Protein AF-A0A847HLB1-F1 (afdb_monomer_lite)

Structure (mmCIF, N/CA/C/O backbone):
data_AF-A0A847HLB1-F1
#
_entry.id   AF-A0A847HLB1-F1
#
loop_
_atom_site.group_PDB
_atom_site.id
_atom_site.type_symbol
_atom_site.label_atom_id
_atom_site.label_alt_id
_atom_site.label_comp_id
_atom_site.label_asym_id
_atom_site.label_entity_id
_atom_site.label_seq_id
_atom_site.pdbx_PDB_ins_code
_atom_site.Cartn_x
_atom_site.Cartn_y
_atom_site.Cartn_z
_atom_site.occupancy
_atom_site.B_iso_or_equiv
_atom_site.auth_seq_id
_atom_site.auth_comp_id
_atom_site.auth_asym_id
_atom_site.auth_atom_id
_atom_site.pdbx_PDB_model_num
ATOM 1 N N . MET A 1 1 ? 2.693 -19.051 -3.901 1.00 43.78 1 MET A N 1
ATOM 2 C CA . MET A 1 1 ? 3.735 -18.018 -3.710 1.00 43.78 1 MET A CA 1
ATOM 3 C C . MET A 1 1 ? 4.353 -18.250 -2.338 1.00 43.78 1 MET A C 1
ATOM 5 O O . MET A 1 1 ? 3.621 -18.188 -1.362 1.00 43.78 1 MET A O 1
ATOM 9 N N . TRP A 1 2 ? 5.635 -18.616 -2.250 1.00 46.72 2 TRP A N 1
ATOM 10 C CA . TRP A 1 2 ? 6.295 -18.861 -0.961 1.00 46.72 2 TRP A CA 1
ATOM 11 C C . TRP A 1 2 ? 6.889 -17.547 -0.452 1.00 46.72 2 TRP A C 1
ATOM 13 O O . TRP A 1 2 ? 7.833 -17.021 -1.038 1.00 46.72 2 TRP A O 1
ATOM 23 N N . PHE A 1 3 ? 6.303 -16.979 0.599 1.0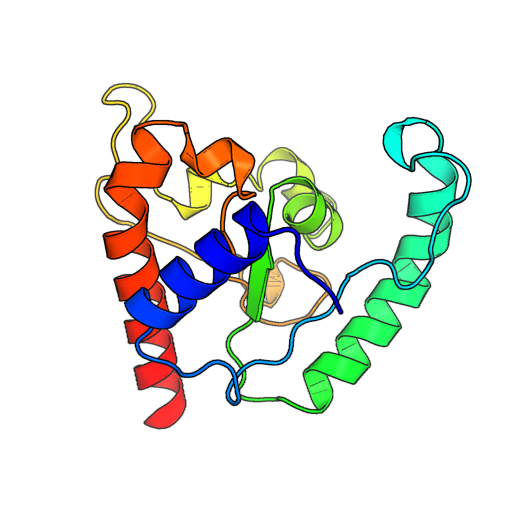0 59.47 3 PHE A N 1
ATOM 24 C CA . PHE A 1 3 ? 6.914 -15.861 1.312 1.00 59.47 3 PHE A CA 1
ATOM 25 C C . PHE A 1 3 ? 8.133 -16.362 2.095 1.00 59.47 3 PHE A C 1
ATOM 27 O O . PHE A 1 3 ? 8.125 -17.481 2.603 1.00 59.47 3 PHE A O 1
ATOM 34 N N . THR A 1 4 ? 9.172 -15.536 2.238 1.00 76.50 4 THR A N 1
ATOM 35 C CA . THR A 1 4 ? 10.204 -15.802 3.252 1.00 76.50 4 THR A CA 1
ATOM 36 C C . THR A 1 4 ? 9.551 -15.804 4.639 1.00 76.50 4 THR A C 1
ATOM 38 O O . THR A 1 4 ? 8.572 -15.085 4.849 1.00 76.50 4 THR A O 1
ATOM 41 N N . GLU A 1 5 ? 10.088 -16.552 5.609 1.00 78.31 5 GLU A N 1
ATOM 42 C CA . GLU A 1 5 ? 9.510 -16.637 6.967 1.00 78.31 5 GLU A CA 1
ATOM 43 C C . GLU A 1 5 ? 9.253 -15.252 7.591 1.00 78.31 5 GLU A C 1
ATOM 45 O O . GLU A 1 5 ? 8.236 -15.010 8.244 1.00 78.31 5 GLU A O 1
ATOM 50 N N . ARG A 1 6 ? 10.151 -14.292 7.323 1.00 83.56 6 ARG A N 1
ATOM 51 C CA . ARG A 1 6 ? 10.024 -12.902 7.785 1.00 83.56 6 ARG A CA 1
ATOM 52 C C . ARG A 1 6 ? 8.853 -12.169 7.136 1.00 83.56 6 ARG A C 1
ATOM 54 O O . ARG A 1 6 ? 8.130 -11.452 7.827 1.00 83.56 6 ARG A O 1
ATOM 61 N N . LEU A 1 7 ? 8.658 -12.334 5.828 1.00 86.62 7 LEU A N 1
ATOM 62 C CA . LEU A 1 7 ? 7.541 -11.718 5.115 1.00 86.62 7 LEU A CA 1
ATOM 63 C C . LEU A 1 7 ? 6.213 -12.372 5.509 1.00 86.62 7 LEU A C 1
ATOM 65 O O . LEU A 1 7 ? 5.242 -11.660 5.745 1.00 86.62 7 LEU A O 1
ATOM 69 N N . GLN A 1 8 ? 6.188 -13.693 5.689 1.00 88.81 8 GLN A N 1
ATOM 70 C CA . GLN A 1 8 ? 5.010 -14.402 6.183 1.00 88.81 8 GLN A CA 1
ATOM 71 C C . GLN A 1 8 ? 4.604 -13.918 7.581 1.00 88.81 8 GLN A C 1
ATOM 73 O O . GLN A 1 8 ? 3.437 -13.617 7.815 1.00 88.81 8 GLN A O 1
ATOM 78 N N . SER A 1 9 ? 5.564 -13.777 8.499 1.00 90.94 9 SER A N 1
ATOM 79 C CA . SER A 1 9 ? 5.317 -13.223 9.837 1.00 90.94 9 SER A CA 1
ATOM 80 C C . SER A 1 9 ? 4.758 -11.797 9.773 1.00 90.94 9 SER A C 1
ATOM 82 O O . SER A 1 9 ? 3.797 -11.465 10.470 1.00 90.94 9 SER A O 1
ATOM 84 N N . TYR A 1 10 ? 5.303 -10.965 8.881 1.00 93.62 10 TYR A N 1
ATOM 85 C CA . TYR A 1 10 ? 4.819 -9.603 8.681 1.00 93.62 10 TYR A CA 1
ATOM 86 C C . TYR A 1 10 ? 3.386 -9.555 8.139 1.00 93.62 10 TYR A C 1
ATOM 88 O O . TYR A 1 10 ? 2.548 -8.855 8.708 1.00 93.62 10 TYR A O 1
ATOM 96 N N . VAL A 1 11 ? 3.083 -10.342 7.104 1.00 93.00 11 VAL A N 1
ATOM 97 C CA . VAL A 1 11 ? 1.724 -10.467 6.561 1.00 93.00 11 VAL A CA 1
ATOM 98 C C . VAL A 1 11 ? 0.774 -10.962 7.648 1.00 93.00 11 VAL A C 1
ATOM 100 O O . VAL A 1 11 ? -0.240 -10.323 7.896 1.00 93.00 11 VAL A O 1
ATOM 103 N N . ASN A 1 12 ? 1.135 -12.004 8.400 1.00 93.19 12 ASN A N 1
ATOM 104 C CA . ASN A 1 12 ? 0.312 -12.508 9.501 1.00 93.19 12 ASN A CA 1
ATOM 105 C C . ASN A 1 12 ? 0.035 -11.445 10.576 1.00 93.19 12 ASN A C 1
ATOM 107 O O . ASN A 1 12 ? -1.066 -11.407 11.124 1.00 93.19 12 ASN A O 1
ATOM 111 N N . LYS A 1 13 ? 0.999 -10.562 10.873 1.00 94.56 13 LYS A N 1
ATOM 112 C CA . LYS A 1 13 ? 0.790 -9.429 11.789 1.00 94.56 13 LYS A CA 1
ATOM 113 C C . LYS A 1 13 ? -0.265 -8.460 11.243 1.00 94.56 13 LYS A C 1
ATOM 115 O O . LYS A 1 13 ? -1.135 -8.039 12.002 1.00 94.56 13 LYS A O 1
ATOM 120 N N . ILE A 1 14 ? -0.217 -8.154 9.945 1.00 96.12 14 ILE A N 1
ATOM 121 C CA . ILE A 1 14 ? -1.221 -7.320 9.263 1.00 96.12 14 ILE A CA 1
ATOM 122 C C . ILE A 1 14 ? -2.600 -7.984 9.332 1.00 96.12 14 ILE A C 1
ATOM 124 O O . ILE A 1 14 ? -3.544 -7.364 9.814 1.00 96.12 14 ILE A O 1
ATOM 128 N N . LEU A 1 15 ? -2.707 -9.257 8.931 1.00 95.44 15 LEU A N 1
ATOM 129 C CA . LEU A 1 15 ? -3.974 -9.998 8.923 1.00 95.44 15 LEU A CA 1
ATOM 130 C C . LEU A 1 15 ? -4.615 -10.047 10.314 1.00 95.44 15 LEU A C 1
ATOM 132 O O . LEU A 1 15 ? -5.799 -9.747 10.463 1.00 95.44 15 LEU A O 1
ATOM 136 N N . ARG A 1 16 ? -3.818 -10.327 11.355 1.00 95.56 16 ARG A N 1
ATOM 137 C CA . ARG A 1 16 ? -4.285 -10.309 12.750 1.00 95.56 16 ARG A CA 1
ATOM 138 C C . ARG A 1 16 ? -4.788 -8.932 13.178 1.00 95.56 16 ARG A C 1
ATOM 140 O O . ARG A 1 16 ? -5.824 -8.857 13.830 1.00 95.56 16 ARG A O 1
ATOM 147 N N . GLY A 1 17 ? -4.086 -7.856 12.817 1.00 95.44 17 GLY A N 1
ATOM 148 C CA . GLY A 1 17 ? -4.512 -6.493 13.150 1.00 95.44 17 GLY A CA 1
ATOM 149 C C . GLY A 1 17 ? -5.804 -6.077 12.439 1.00 95.44 17 GLY A C 1
ATOM 150 O O . GLY A 1 17 ? -6.657 -5.421 13.036 1.00 95.44 17 GLY A O 1
ATOM 151 N N . LEU A 1 18 ? -6.001 -6.527 11.198 1.00 95.75 18 LEU A N 1
ATOM 152 C CA . LEU A 1 18 ? -7.252 -6.327 10.461 1.00 95.75 18 LEU A CA 1
ATOM 153 C C . LEU A 1 18 ? -8.376 -7.248 10.974 1.00 95.75 18 LEU A C 1
ATOM 155 O O . LEU A 1 18 ? -9.550 -6.881 10.939 1.00 95.75 18 LEU A O 1
ATOM 159 N N . GLY A 1 19 ? -8.029 -8.391 11.569 1.00 94.94 19 GLY A N 1
ATOM 160 C CA . GLY A 1 19 ? -8.980 -9.401 12.034 1.00 94.94 19 GLY A CA 1
ATOM 161 C C . GLY A 1 19 ? -9.547 -10.241 10.892 1.00 94.94 19 GLY A C 1
ATOM 162 O O . GLY A 1 19 ? -10.724 -10.578 10.932 1.00 94.94 19 GLY A O 1
ATOM 163 N N . ILE A 1 20 ? -8.720 -10.529 9.885 1.00 92.88 20 ILE A N 1
ATOM 164 C CA . ILE A 1 20 ? -9.061 -11.355 8.721 1.00 92.88 20 ILE A CA 1
ATOM 165 C C . ILE A 1 20 ? -8.196 -12.615 8.687 1.00 92.88 20 ILE A C 1
ATOM 167 O O . ILE A 1 20 ? -7.071 -12.625 9.200 1.00 92.88 20 ILE A O 1
ATOM 171 N N . SER A 1 21 ? -8.711 -13.676 8.077 1.00 91.56 21 SER A N 1
ATOM 172 C CA . SER A 1 21 ? -7.982 -14.922 7.849 1.00 91.56 21 SER A CA 1
ATOM 173 C C . SER A 1 21 ? -7.264 -14.927 6.494 1.00 91.56 21 SER A C 1
ATOM 175 O O . SER A 1 21 ? -7.538 -14.126 5.601 1.00 91.56 21 SER A O 1
ATOM 177 N N . GLY A 1 22 ? -6.269 -15.810 6.353 1.00 86.44 22 GLY A N 1
ATOM 178 C CA . GLY A 1 22 ? -5.411 -15.870 5.161 1.00 86.44 22 GLY A CA 1
ATOM 179 C C . GLY A 1 22 ? -6.110 -16.348 3.882 1.00 86.44 22 GLY A C 1
ATOM 180 O O . GLY A 1 22 ? -5.580 -16.155 2.797 1.00 86.44 22 GLY A O 1
ATOM 181 N N . ASP A 1 23 ? -7.285 -16.956 3.990 1.00 89.50 23 ASP A N 1
ATOM 182 C CA . ASP A 1 23 ? -8.158 -17.336 2.873 1.00 89.50 23 ASP A CA 1
ATOM 183 C C . ASP A 1 23 ? -9.027 -16.171 2.365 1.00 89.50 23 ASP A C 1
ATOM 185 O O . ASP A 1 23 ? -9.596 -16.259 1.282 1.00 89.50 23 ASP A O 1
ATOM 189 N N . GLN A 1 24 ? -9.086 -15.057 3.102 1.00 90.19 24 GLN A N 1
ATOM 190 C CA . GLN A 1 24 ? -9.805 -13.838 2.714 1.00 90.19 24 GLN A CA 1
ATOM 191 C C . GLN A 1 24 ? -8.919 -12.837 1.958 1.00 90.19 24 GLN A C 1
ATOM 193 O O . GLN A 1 24 ? -9.319 -11.691 1.753 1.00 90.19 24 GLN A O 1
ATOM 198 N N . ILE A 1 25 ? -7.700 -13.234 1.576 1.00 93.69 25 ILE A N 1
ATOM 199 C CA . ILE A 1 25 ? -6.752 -12.356 0.889 1.00 93.69 25 ILE A CA 1
ATOM 200 C C . ILE A 1 25 ? -6.375 -12.868 -0.494 1.00 93.69 25 ILE A C 1
ATOM 202 O O . ILE A 1 25 ? -6.137 -14.053 -0.714 1.00 93.69 25 ILE A O 1
ATOM 206 N N . TYR A 1 26 ? -6.224 -11.922 -1.414 1.00 94.50 26 TYR A N 1
ATOM 207 C CA . TYR A 1 26 ? -5.592 -12.136 -2.705 1.00 94.50 26 TYR A CA 1
ATOM 208 C C . TYR A 1 26 ? -4.265 -11.374 -2.729 1.00 94.50 26 TYR A C 1
ATOM 210 O O . TYR A 1 26 ? -4.240 -10.144 -2.688 1.00 94.50 26 TYR A O 1
ATOM 218 N N . ALA A 1 27 ? -3.149 -12.105 -2.746 1.00 93.38 27 ALA A N 1
ATOM 219 C CA . ALA A 1 27 ? -1.811 -11.525 -2.809 1.00 93.38 27 ALA A CA 1
ATOM 220 C C . ALA A 1 27 ? -1.264 -11.610 -4.235 1.00 93.38 27 ALA A C 1
ATOM 222 O O . ALA A 1 27 ? -1.231 -12.683 -4.837 1.00 93.38 27 ALA A O 1
ATOM 223 N N . THR A 1 28 ? -0.794 -10.481 -4.755 1.00 94.44 28 THR A N 1
ATOM 224 C CA . THR A 1 28 ? -0.292 -10.368 -6.123 1.00 94.44 28 THR A CA 1
ATOM 225 C C . THR A 1 28 ? 0.881 -9.391 -6.188 1.00 94.44 28 THR A C 1
ATOM 227 O O . THR A 1 28 ? 1.097 -8.602 -5.268 1.00 94.44 28 THR A O 1
ATOM 230 N N . ASN A 1 29 ? 1.655 -9.445 -7.271 1.00 92.50 29 ASN A N 1
ATOM 231 C CA . ASN A 1 29 ? 2.758 -8.516 -7.526 1.00 92.50 29 ASN A CA 1
ATOM 232 C C . ASN A 1 29 ? 2.389 -7.540 -8.640 1.00 92.50 29 ASN A C 1
ATOM 234 O O . ASN A 1 29 ? 1.666 -7.915 -9.562 1.00 92.50 29 ASN A O 1
ATOM 238 N N . LEU A 1 30 ? 2.953 -6.328 -8.604 1.00 92.94 30 LEU A N 1
ATOM 239 C CA . LEU A 1 30 ? 2.866 -5.405 -9.735 1.00 92.94 30 LEU A CA 1
ATOM 240 C C . LEU A 1 30 ? 3.538 -6.024 -10.965 1.00 92.94 30 LEU A C 1
ATOM 242 O O . LEU A 1 30 ? 2.878 -6.222 -11.970 1.00 92.94 30 LEU A O 1
ATOM 246 N N . PHE A 1 31 ? 4.807 -6.421 -10.863 1.00 91.50 31 PHE A N 1
ATOM 247 C CA . PHE A 1 31 ? 5.509 -7.111 -11.946 1.00 91.50 31 PHE A CA 1
ATOM 248 C C . PHE A 1 31 ? 5.319 -8.629 -11.851 1.00 91.50 31 PHE A C 1
ATOM 250 O O . PHE A 1 31 ? 5.591 -9.225 -10.807 1.00 91.50 31 PHE A O 1
ATOM 257 N N . LYS A 1 32 ? 4.873 -9.266 -12.941 1.00 90.12 32 LYS A N 1
ATOM 258 C CA . LYS A 1 32 ? 4.630 -10.722 -13.001 1.00 90.12 32 LYS A CA 1
ATOM 259 C C . LYS A 1 32 ? 5.836 -11.556 -13.438 1.00 90.12 32 LYS A C 1
ATOM 261 O O . LYS A 1 32 ? 5.754 -12.781 -13.460 1.00 90.12 32 LYS A O 1
ATOM 266 N N . TYR A 1 33 ? 6.938 -10.909 -13.798 1.00 86.81 33 TYR A N 1
ATOM 267 C CA . TYR A 1 33 ? 8.126 -11.570 -14.325 1.00 86.81 33 TYR A CA 1
ATOM 268 C C . TYR A 1 33 ? 9.151 -11.850 -13.228 1.00 86.81 33 TYR A C 1
ATOM 270 O O . TYR A 1 33 ? 9.335 -11.051 -12.308 1.00 86.81 33 TYR A O 1
ATOM 278 N N . PHE A 1 34 ? 9.869 -12.962 -13.372 1.00 83.62 34 PHE A N 1
ATOM 279 C CA . PHE A 1 34 ? 11.130 -13.175 -12.675 1.00 83.62 34 PHE A CA 1
ATOM 280 C C . PHE A 1 34 ? 12.251 -12.621 -13.548 1.00 83.62 34 PHE A C 1
ATOM 282 O O . PHE A 1 34 ? 12.434 -13.062 -14.680 1.00 83.62 34 PHE A O 1
ATOM 289 N N . TYR A 1 35 ? 12.981 -11.642 -13.027 1.00 82.81 35 TYR A N 1
ATOM 290 C CA . TYR A 1 35 ? 14.107 -11.043 -13.731 1.00 82.81 35 TYR A CA 1
ATOM 291 C C . TYR A 1 35 ? 15.391 -11.792 -13.371 1.00 82.81 35 TYR A C 1
ATOM 293 O O . TYR A 1 35 ? 15.646 -12.056 -12.196 1.00 82.81 35 TYR A O 1
ATOM 301 N N . THR A 1 36 ? 16.192 -12.141 -14.378 1.00 83.50 36 THR A N 1
ATOM 302 C CA . THR A 1 36 ? 17.506 -12.780 -14.189 1.00 83.50 36 THR A CA 1
ATOM 303 C C . THR A 1 36 ? 18.523 -11.813 -13.591 1.00 83.50 36 THR A C 1
ATOM 305 O O . THR A 1 36 ? 19.335 -12.211 -12.761 1.00 83.50 36 THR A O 1
ATOM 308 N N . THR A 1 37 ? 18.442 -10.540 -13.982 1.00 78.50 37 THR A N 1
ATOM 309 C CA . THR A 1 37 ? 19.214 -9.437 -13.404 1.00 78.50 37 THR A CA 1
ATOM 310 C C . THR A 1 37 ? 18.307 -8.642 -12.468 1.00 78.50 37 THR A C 1
ATOM 312 O O . THR A 1 37 ? 17.163 -8.365 -12.841 1.00 78.50 37 THR A O 1
ATOM 315 N N . PRO A 1 38 ? 18.763 -8.263 -11.262 1.00 73.69 38 PRO A N 1
ATOM 316 C CA . PRO A 1 38 ? 17.959 -7.475 -10.345 1.00 73.69 38 PRO A CA 1
ATOM 317 C C . PRO A 1 38 ? 17.418 -6.196 -11.005 1.00 73.69 38 PRO A C 1
ATOM 319 O O . PRO A 1 38 ? 18.172 -5.454 -11.638 1.00 73.69 38 PRO A O 1
ATOM 322 N N . PRO A 1 39 ? 16.132 -5.870 -10.804 1.00 68.94 39 PRO A N 1
ATOM 323 C CA . PRO A 1 39 ? 15.541 -4.668 -11.385 1.00 68.94 39 PRO A CA 1
ATOM 324 C C . PRO A 1 39 ? 16.184 -3.348 -10.941 1.00 68.94 39 PRO A C 1
ATOM 326 O O . PRO A 1 39 ? 16.068 -2.341 -11.632 1.00 68.94 39 PRO A O 1
ATOM 329 N N . ALA A 1 40 ? 16.883 -3.352 -9.801 1.00 68.19 40 ALA A N 1
ATOM 330 C CA . ALA A 1 40 ? 17.653 -2.206 -9.321 1.00 68.19 40 ALA A CA 1
ATOM 331 C C . ALA A 1 40 ? 18.769 -1.779 -10.295 1.00 68.19 40 ALA A C 1
ATOM 333 O O . ALA A 1 40 ? 19.166 -0.620 -10.284 1.00 68.19 40 ALA A O 1
ATOM 334 N N . GLU A 1 41 ? 19.242 -2.698 -11.139 1.00 72.62 41 GLU A N 1
ATOM 335 C CA . GLU A 1 41 ? 20.283 -2.463 -12.147 1.00 72.62 41 GLU A CA 1
ATOM 336 C C . GLU A 1 41 ? 19.697 -2.280 -13.559 1.00 72.62 41 GLU A C 1
ATOM 338 O O . GLU A 1 41 ? 20.429 -2.038 -14.511 1.00 72.62 41 GLU A O 1
ATOM 343 N N . THR A 1 42 ? 18.374 -2.413 -13.713 1.00 74.69 42 THR A N 1
ATOM 344 C CA . THR A 1 42 ? 17.672 -2.430 -15.009 1.00 74.69 42 THR A CA 1
ATOM 345 C C . THR A 1 42 ? 16.363 -1.633 -14.947 1.00 74.69 42 THR A C 1
ATOM 347 O O . THR A 1 42 ? 15.295 -2.105 -15.343 1.00 74.69 42 THR A O 1
ATOM 350 N N . SER A 1 43 ? 16.425 -0.397 -14.442 1.00 75.00 43 SER A N 1
ATOM 351 C CA . SER A 1 43 ? 15.246 0.467 -14.259 1.00 75.00 43 SER A CA 1
ATOM 352 C C . SER A 1 43 ? 14.457 0.702 -15.551 1.00 75.00 43 SER A C 1
ATOM 354 O O . SER A 1 43 ? 13.229 0.697 -15.529 1.00 75.00 43 SER A O 1
ATOM 356 N N . GLU A 1 44 ? 15.142 0.813 -16.687 1.00 79.06 44 GLU A N 1
ATOM 357 C CA . GLU A 1 44 ? 14.534 0.979 -18.015 1.00 79.06 44 GLU A CA 1
ATOM 358 C C . GLU A 1 44 ? 13.615 -0.200 -18.384 1.00 79.06 44 GLU A C 1
ATOM 360 O O . GLU A 1 44 ? 12.535 -0.013 -18.947 1.00 79.06 44 GLU A O 1
ATOM 365 N N . VAL A 1 45 ? 13.991 -1.425 -18.001 1.00 80.88 45 VAL A N 1
ATOM 366 C CA . VAL A 1 45 ? 13.186 -2.635 -18.240 1.00 80.88 45 VAL A CA 1
ATOM 367 C C . VAL A 1 45 ? 11.919 -2.619 -17.382 1.00 80.88 45 VAL A C 1
ATOM 369 O O . VAL A 1 45 ? 10.845 -3.023 -17.836 1.00 80.88 45 VAL A O 1
ATOM 372 N N . LEU A 1 46 ? 12.008 -2.128 -16.140 1.00 81.81 46 LEU A N 1
ATOM 373 C CA . LEU A 1 46 ? 10.827 -1.953 -15.292 1.00 81.81 46 LEU A CA 1
ATOM 374 C C . LEU A 1 46 ? 9.853 -0.937 -15.881 1.00 81.81 46 LEU A C 1
ATOM 376 O O . LEU A 1 46 ? 8.649 -1.178 -15.855 1.00 81.81 46 LEU A O 1
ATOM 380 N N . GLU A 1 47 ? 10.353 0.175 -16.417 1.00 83.12 47 GLU A N 1
ATOM 381 C CA . GLU A 1 47 ? 9.513 1.201 -17.039 1.00 83.12 47 GLU A CA 1
ATOM 382 C C . GLU A 1 47 ? 8.763 0.654 -18.255 1.00 83.12 47 GLU A C 1
ATOM 384 O O . GLU A 1 47 ? 7.545 0.816 -18.348 1.00 83.12 47 GLU A O 1
ATOM 389 N N . GLN A 1 48 ? 9.454 -0.082 -19.129 1.00 85.81 48 GLN A N 1
ATOM 390 C CA . GLN A 1 48 ? 8.844 -0.726 -20.298 1.00 85.81 48 GLN A CA 1
ATOM 391 C C . GLN A 1 48 ? 7.767 -1.744 -19.908 1.00 85.81 48 GLN A C 1
ATOM 393 O O . GLN A 1 48 ? 6.736 -1.866 -20.571 1.00 85.81 48 GLN A O 1
ATOM 398 N N . HIS A 1 49 ? 7.979 -2.475 -18.813 1.00 90.06 49 HIS A N 1
ATOM 399 C CA . HIS A 1 49 ? 7.033 -3.483 -18.343 1.00 90.06 49 HIS A CA 1
ATOM 400 C C . HIS A 1 49 ? 5.925 -2.909 -17.453 1.00 90.06 49 HIS A C 1
ATOM 402 O O . HIS A 1 49 ? 4.951 -3.618 -17.196 1.00 90.06 49 HIS A O 1
ATOM 408 N N . LEU A 1 50 ? 6.029 -1.661 -16.988 1.00 90.50 50 LEU A N 1
ATOM 409 C CA . LEU A 1 50 ? 5.107 -1.092 -16.006 1.00 90.50 50 LEU A CA 1
ATOM 410 C C . LEU A 1 50 ? 3.671 -1.039 -16.529 1.00 90.50 50 LEU A C 1
ATOM 412 O O . LEU A 1 50 ? 2.772 -1.541 -15.861 1.00 90.50 50 LEU A O 1
ATOM 416 N N . LEU A 1 51 ? 3.451 -0.459 -17.713 1.00 91.81 51 LEU A N 1
ATOM 417 C CA . LEU A 1 51 ? 2.102 -0.261 -18.256 1.00 91.81 51 LEU A CA 1
ATOM 418 C C . LEU A 1 51 ? 1.358 -1.589 -18.500 1.00 91.81 51 LEU A C 1
ATOM 420 O O . LEU A 1 51 ? 0.259 -1.737 -17.964 1.00 91.81 51 LEU A O 1
ATOM 424 N N . PRO A 1 52 ? 1.927 -2.594 -19.201 1.00 92.81 52 PRO A N 1
ATOM 425 C CA . PRO A 1 52 ? 1.252 -3.883 -19.376 1.00 92.81 52 PRO A CA 1
ATOM 426 C C . PRO A 1 52 ? 0.920 -4.582 -18.052 1.00 92.81 52 PRO A C 1
ATOM 428 O O . PRO A 1 52 ? -0.151 -5.170 -17.903 1.00 92.81 52 PRO A O 1
ATOM 431 N N . ASN A 1 53 ? 1.825 -4.502 -17.073 1.00 94.62 53 ASN A N 1
ATOM 432 C CA . ASN A 1 53 ? 1.616 -5.083 -15.750 1.00 94.62 53 ASN A CA 1
ATOM 433 C C . ASN A 1 53 ? 0.545 -4.332 -14.943 1.00 94.62 53 ASN A C 1
ATOM 435 O O . ASN A 1 53 ? -0.246 -4.963 -14.245 1.00 94.62 53 ASN A O 1
ATOM 439 N N . MET A 1 54 ? 0.480 -3.004 -15.070 1.00 94.62 54 MET A N 1
ATOM 440 C CA . MET A 1 54 ? -0.561 -2.179 -14.454 1.00 94.62 54 MET A CA 1
ATOM 441 C C . MET A 1 54 ? -1.946 -2.538 -14.999 1.00 94.62 54 MET A C 1
ATOM 443 O O . MET A 1 54 ? -2.886 -2.703 -14.227 1.00 94.62 54 MET A O 1
ATOM 447 N N . GLU A 1 55 ? -2.074 -2.711 -16.316 1.00 94.81 55 GLU A N 1
ATOM 448 C CA . GLU A 1 55 ? -3.337 -3.111 -16.948 1.00 94.81 55 GLU A CA 1
ATOM 449 C C . GLU A 1 55 ? -3.775 -4.517 -16.530 1.00 94.81 55 GLU A C 1
ATOM 451 O O . GLU A 1 55 ? -4.960 -4.761 -16.300 1.00 94.81 55 GLU A O 1
ATOM 456 N N . LEU A 1 56 ? -2.830 -5.446 -16.367 1.00 95.88 56 LEU A N 1
ATOM 457 C CA . LEU A 1 56 ? -3.135 -6.759 -15.806 1.00 95.88 56 LEU A CA 1
ATOM 458 C C . LEU A 1 56 ? -3.610 -6.655 -14.349 1.00 95.88 56 LEU A C 1
ATOM 460 O O . LEU A 1 56 ? -4.615 -7.264 -13.994 1.00 95.88 56 LEU A O 1
ATOM 464 N N . LEU A 1 57 ? -2.937 -5.851 -13.523 1.00 95.94 57 LEU A N 1
ATOM 465 C CA . LEU A 1 57 ? -3.330 -5.638 -12.131 1.00 95.94 57 LEU A CA 1
ATOM 466 C C . LEU A 1 57 ? -4.723 -4.999 -12.018 1.00 95.94 57 LEU A C 1
ATOM 468 O O . LEU A 1 57 ? -5.512 -5.415 -11.176 1.00 95.94 57 LEU A O 1
ATOM 472 N N . LYS A 1 58 ? -5.080 -4.051 -12.894 1.00 95.94 58 LYS A N 1
ATOM 473 C CA . LYS A 1 58 ? -6.449 -3.510 -12.966 1.00 95.94 58 LYS A CA 1
ATOM 474 C C . LYS A 1 58 ? -7.481 -4.602 -13.239 1.00 95.94 58 LYS A C 1
ATOM 476 O O . LYS A 1 58 ? -8.512 -4.636 -12.574 1.00 95.94 58 LYS A O 1
ATOM 481 N N . LYS A 1 59 ? -7.200 -5.509 -14.180 1.00 96.12 59 LYS A N 1
ATOM 482 C CA . LYS A 1 59 ? -8.081 -6.652 -14.474 1.00 96.12 59 LYS A CA 1
ATOM 483 C C . LYS A 1 59 ? -8.206 -7.599 -13.281 1.00 96.12 59 LYS A C 1
ATOM 485 O O . LYS A 1 59 ? -9.301 -8.068 -13.002 1.00 96.12 59 LYS A O 1
ATOM 490 N N . GLU A 1 60 ? -7.119 -7.846 -12.549 1.00 96.19 60 GLU A N 1
ATOM 491 C CA . GLU A 1 60 ? -7.166 -8.616 -11.296 1.00 96.19 60 GLU A CA 1
ATOM 492 C C . GLU A 1 60 ? -8.064 -7.923 -10.257 1.00 96.19 60 GLU A C 1
ATOM 494 O O . GLU A 1 60 ? -8.928 -8.563 -9.666 1.00 96.19 60 GLU A O 1
ATOM 499 N N . LEU A 1 61 ? -7.920 -6.607 -10.075 1.00 95.25 61 LEU A N 1
ATOM 500 C CA . LEU A 1 61 ? -8.718 -5.823 -9.124 1.00 95.25 61 LEU A CA 1
ATOM 501 C C . LEU A 1 61 ? -10.211 -5.761 -9.482 1.00 95.25 61 LEU A C 1
ATOM 503 O O . LEU A 1 61 ? -11.042 -5.642 -8.581 1.00 95.25 61 LEU A O 1
ATOM 507 N N . GLN A 1 62 ? -10.566 -5.863 -10.766 1.00 95.44 62 GLN A N 1
ATOM 508 C CA . GLN A 1 62 ? -11.962 -5.934 -11.218 1.00 95.44 62 GLN A CA 1
ATOM 509 C C . GLN A 1 62 ? -12.679 -7.206 -10.745 1.00 95.44 62 GLN A C 1
ATOM 511 O O . GLN A 1 62 ? -13.897 -7.186 -10.599 1.00 95.44 62 GLN A O 1
ATOM 516 N N . LEU A 1 63 ? -11.947 -8.289 -10.457 1.00 96.31 63 LEU A N 1
ATOM 517 C CA . LEU A 1 63 ? -12.523 -9.508 -9.873 1.00 96.31 63 LEU A CA 1
ATOM 518 C C . LEU A 1 63 ? -12.922 -9.317 -8.401 1.00 96.31 63 LEU A C 1
ATOM 520 O O . LEU A 1 63 ? -13.658 -10.134 -7.852 1.00 96.31 63 LEU A O 1
ATOM 524 N N . PHE A 1 64 ? -12.445 -8.241 -7.769 1.00 94.25 64 PHE A N 1
ATOM 525 C CA . PHE A 1 64 ? -12.648 -7.941 -6.355 1.00 94.25 64 PHE A CA 1
ATOM 526 C C . PHE A 1 64 ? -13.057 -6.465 -6.165 1.00 94.25 64 PHE A C 1
ATOM 528 O O . PHE A 1 64 ? -12.278 -5.662 -5.630 1.00 94.25 64 PHE A O 1
ATOM 535 N N . PRO A 1 65 ? -14.262 -6.065 -6.619 1.00 91.44 65 PRO A N 1
ATOM 536 C CA . PRO A 1 65 ? -14.702 -4.666 -6.602 1.00 91.44 65 PRO A CA 1
ATOM 537 C C . PRO A 1 65 ? -14.725 -4.058 -5.191 1.00 91.44 65 PRO A C 1
ATOM 539 O O . PRO A 1 65 ? -14.285 -2.927 -5.023 1.00 91.44 65 PRO A O 1
ATOM 542 N N . GLU A 1 66 ? -15.075 -4.851 -4.176 1.00 90.38 66 GLU A N 1
ATOM 543 C CA . GLU A 1 66 ? -15.171 -4.403 -2.775 1.00 90.38 66 GLU A CA 1
ATOM 544 C C . GLU A 1 66 ? -13.889 -4.621 -1.956 1.00 90.38 66 GLU A C 1
ATOM 546 O O . GLU A 1 66 ? -13.837 -4.345 -0.757 1.00 90.38 66 GLU A O 1
ATOM 551 N N . ALA A 1 67 ? -12.828 -5.159 -2.566 1.00 93.00 67 ALA A N 1
ATOM 552 C CA . ALA A 1 67 ? -11.596 -5.413 -1.830 1.00 93.00 67 ALA A CA 1
ATOM 553 C C . ALA A 1 67 ? -10.898 -4.111 -1.421 1.00 93.00 67 ALA A C 1
ATOM 555 O O . ALA A 1 67 ? -10.695 -3.196 -2.224 1.00 93.00 67 ALA A O 1
ATOM 556 N N . VAL A 1 68 ? -10.428 -4.070 -0.178 1.00 94.81 68 VAL A N 1
ATOM 557 C CA . VAL A 1 68 ? -9.478 -3.048 0.257 1.00 94.81 68 VAL A CA 1
ATOM 558 C C . VAL A 1 68 ? -8.106 -3.352 -0.334 1.00 94.81 68 VAL A C 1
ATOM 560 O O . VAL A 1 68 ? -7.575 -4.452 -0.174 1.00 94.81 68 VAL A O 1
ATOM 563 N N . VAL A 1 69 ? -7.517 -2.363 -1.007 1.00 96.75 69 VAL A N 1
ATOM 564 C CA . VAL A 1 69 ? -6.214 -2.511 -1.659 1.00 96.75 69 VAL A CA 1
ATOM 565 C C . VAL A 1 69 ? -5.114 -2.034 -0.721 1.00 96.75 69 VAL A C 1
ATOM 567 O O . VAL A 1 69 ? -5.055 -0.868 -0.336 1.00 96.75 69 VAL A O 1
ATOM 570 N N . ILE A 1 70 ? -4.210 -2.945 -0.375 1.00 97.00 70 ILE A N 1
ATOM 571 C CA . ILE A 1 70 ? -3.014 -2.659 0.416 1.00 97.00 70 ILE A CA 1
ATOM 572 C C . ILE A 1 70 ? -1.792 -2.851 -0.473 1.00 97.00 70 ILE A C 1
ATOM 574 O O . ILE A 1 70 ? -1.665 -3.872 -1.147 1.00 97.00 70 ILE A O 1
ATOM 578 N N . ILE A 1 71 ? -0.857 -1.904 -0.427 1.00 96.19 71 ILE A N 1
ATOM 579 C CA . ILE A 1 71 ? 0.452 -2.063 -1.071 1.00 96.19 71 ILE A CA 1
ATOM 580 C C . ILE A 1 71 ? 1.563 -2.145 -0.037 1.00 96.19 71 ILE A C 1
ATOM 582 O O . ILE A 1 71 ? 1.503 -1.516 1.019 1.00 96.19 71 ILE A O 1
ATOM 586 N N . LEU A 1 72 ? 2.610 -2.900 -0.364 1.00 94.88 72 LEU A N 1
ATOM 587 C CA . LEU A 1 72 ? 3.754 -3.110 0.515 1.00 94.88 72 LEU A CA 1
ATOM 588 C C . LEU A 1 72 ? 4.995 -2.412 -0.054 1.00 94.88 72 LEU A C 1
ATOM 590 O O . LEU A 1 72 ? 5.665 -2.919 -0.950 1.00 94.88 72 LEU A O 1
ATOM 594 N N . GLY A 1 73 ? 5.334 -1.261 0.519 1.00 93.31 73 GLY A N 1
ATOM 595 C CA . GLY A 1 73 ? 6.581 -0.547 0.273 1.00 93.31 73 GLY A CA 1
ATOM 596 C C . GLY A 1 73 ? 6.471 0.688 -0.624 1.00 93.31 73 GLY A C 1
ATOM 597 O O . GLY A 1 73 ? 5.627 0.803 -1.510 1.00 93.31 73 GLY A O 1
ATOM 598 N N . GLN A 1 74 ? 7.405 1.613 -0.392 1.00 92.94 74 GLN A N 1
ATOM 599 C CA . GLN A 1 74 ? 7.535 2.877 -1.118 1.00 92.94 74 GLN A CA 1
ATOM 600 C C . GLN A 1 74 ? 7.722 2.722 -2.641 1.00 92.94 74 GLN A C 1
ATOM 602 O O . GLN A 1 74 ? 7.133 3.519 -3.365 1.00 92.94 74 GLN A O 1
ATOM 607 N N . PRO A 1 75 ? 8.495 1.744 -3.163 1.00 89.38 75 PRO A N 1
ATOM 608 C CA . PRO A 1 75 ? 8.688 1.636 -4.609 1.00 89.38 75 PRO A CA 1
ATOM 609 C C . PRO A 1 75 ? 7.377 1.416 -5.370 1.00 89.38 75 PRO A C 1
ATOM 611 O O . PRO A 1 75 ? 7.121 2.102 -6.353 1.00 89.38 75 PRO A O 1
ATOM 614 N N . ILE A 1 76 ? 6.508 0.523 -4.880 1.00 91.12 76 ILE A N 1
ATOM 615 C CA . ILE A 1 76 ? 5.204 0.265 -5.508 1.00 91.12 76 ILE A CA 1
ATOM 616 C C . ILE A 1 76 ? 4.319 1.511 -5.416 1.00 91.12 76 ILE A C 1
ATOM 618 O O . ILE A 1 76 ? 3.727 1.904 -6.416 1.00 91.12 76 ILE A O 1
ATOM 622 N N . LEU A 1 77 ? 4.290 2.170 -4.252 1.00 94.69 77 LEU A N 1
ATOM 623 C CA . LEU A 1 77 ? 3.532 3.407 -4.033 1.00 94.69 77 LEU A CA 1
ATOM 624 C C . LEU A 1 77 ? 3.877 4.485 -5.069 1.00 94.69 77 LEU A C 1
ATOM 626 O O . LEU A 1 77 ? 2.986 5.065 -5.684 1.00 94.69 77 LEU A O 1
ATOM 630 N N . SER A 1 78 ? 5.170 4.714 -5.302 1.00 92.44 78 SER A N 1
ATOM 631 C CA . SER A 1 78 ? 5.639 5.694 -6.284 1.00 92.44 78 SER A CA 1
ATOM 632 C C . SER A 1 78 ? 5.333 5.291 -7.731 1.00 92.44 78 SER A C 1
ATOM 634 O O . SER A 1 78 ? 5.119 6.167 -8.561 1.00 92.44 78 SER A O 1
ATOM 636 N N . LEU A 1 79 ? 5.295 3.995 -8.054 1.00 91.88 79 LEU A N 1
ATOM 637 C CA . LEU A 1 79 ? 4.988 3.529 -9.411 1.00 91.88 79 LEU A CA 1
ATOM 638 C C . LEU A 1 79 ? 3.505 3.686 -9.770 1.00 91.88 79 LEU A C 1
ATOM 640 O O . LEU A 1 79 ? 3.196 4.048 -10.907 1.00 91.88 79 LEU A O 1
ATOM 644 N N . ILE A 1 80 ? 2.603 3.426 -8.816 1.00 94.31 80 ILE A N 1
ATOM 645 C CA . ILE A 1 80 ? 1.153 3.498 -9.050 1.00 94.31 80 ILE A CA 1
ATOM 646 C C . ILE A 1 80 ? 0.596 4.922 -8.945 1.00 94.31 80 ILE A C 1
ATOM 648 O O . ILE A 1 80 ? -0.451 5.198 -9.524 1.00 94.31 80 ILE A O 1
ATOM 652 N N . ALA A 1 81 ? 1.263 5.823 -8.219 1.00 95.62 81 ALA A N 1
ATOM 653 C CA . ALA A 1 81 ? 0.836 7.213 -8.110 1.00 95.62 81 ALA A CA 1
ATOM 654 C C . ALA A 1 81 ? 0.946 7.937 -9.462 1.00 95.62 81 ALA A C 1
ATOM 656 O O . ALA A 1 81 ? 1.869 7.684 -10.251 1.00 95.62 81 ALA A O 1
ATOM 657 N N . HIS A 1 82 ? 0.030 8.877 -9.708 1.00 94.19 82 HIS A N 1
ATOM 658 C CA . HIS A 1 82 ? 0.114 9.768 -10.865 1.00 94.19 82 HIS A CA 1
ATOM 659 C C . HIS A 1 82 ? 1.454 10.510 -10.907 1.00 94.19 82 HIS A C 1
ATOM 661 O O . HIS A 1 82 ? 2.049 10.804 -9.867 1.00 94.19 82 HIS A O 1
ATOM 667 N N . VAL A 1 83 ? 1.948 10.800 -12.119 1.00 88.81 83 VAL A N 1
ATOM 668 C CA . VAL A 1 83 ? 3.317 11.318 -12.332 1.00 88.81 83 VAL A CA 1
ATOM 669 C C . VAL A 1 83 ? 3.597 12.566 -11.491 1.00 88.81 83 VAL A C 1
ATOM 671 O O . VAL A 1 83 ? 4.635 12.642 -10.842 1.00 88.81 83 VAL A O 1
ATOM 674 N N . ASN A 1 84 ? 2.646 13.496 -11.428 1.00 89.44 84 ASN A N 1
ATOM 675 C CA . ASN A 1 84 ? 2.748 14.743 -10.667 1.00 89.44 84 ASN A CA 1
ATOM 676 C C . ASN A 1 84 ? 2.793 14.553 -9.137 1.00 89.44 84 ASN A C 1
ATOM 678 O O . ASN A 1 84 ? 3.126 15.492 -8.419 1.00 89.44 84 ASN A O 1
ATOM 682 N N . LEU A 1 85 ? 2.458 13.366 -8.626 1.00 89.81 85 LEU A N 1
ATOM 683 C CA . LEU A 1 85 ? 2.425 13.065 -7.193 1.00 89.81 85 LEU A CA 1
ATOM 684 C C . LEU A 1 85 ? 3.580 12.170 -6.733 1.00 89.81 85 LEU A C 1
ATOM 686 O O . LEU A 1 85 ? 3.803 12.058 -5.530 1.00 89.81 85 LEU A O 1
ATOM 690 N N . ARG A 1 86 ? 4.336 11.546 -7.644 1.00 86.12 86 ARG A N 1
ATOM 691 C CA . ARG A 1 86 ? 5.316 10.493 -7.303 1.00 86.12 86 ARG A CA 1
ATOM 692 C C . ARG A 1 86 ? 6.319 10.892 -6.222 1.00 86.12 86 ARG A C 1
ATOM 694 O O . ARG A 1 86 ? 6.570 10.101 -5.309 1.00 86.12 86 ARG A O 1
ATOM 701 N N . ASP A 1 87 ? 6.849 12.110 -6.292 1.00 85.06 87 ASP A N 1
ATOM 702 C CA . ASP A 1 87 ? 7.876 12.590 -5.361 1.00 85.06 87 ASP A CA 1
ATOM 703 C C . ASP A 1 87 ? 7.315 12.947 -3.983 1.00 85.06 87 ASP A C 1
ATOM 705 O O . ASP A 1 87 ? 7.973 12.722 -2.963 1.00 85.06 87 ASP A O 1
ATOM 709 N N . SER A 1 88 ? 6.078 13.447 -3.941 1.00 87.25 88 SER A N 1
ATOM 710 C CA . SER A 1 88 ? 5.384 13.816 -2.702 1.00 87.25 88 SER A CA 1
ATOM 711 C C . SER A 1 88 ? 4.662 12.633 -2.043 1.00 87.25 88 SER A C 1
ATOM 713 O O . SER A 1 88 ? 4.306 12.691 -0.863 1.00 87.25 88 SER A O 1
ATOM 715 N N . CYS A 1 89 ? 4.478 11.533 -2.775 1.00 91.31 89 CYS A N 1
ATOM 716 C CA . CYS A 1 89 ? 3.789 10.330 -2.330 1.00 91.31 89 CYS A CA 1
ATOM 717 C C . CYS A 1 89 ? 4.702 9.462 -1.448 1.00 91.31 89 CYS A C 1
ATOM 719 O O . CYS A 1 89 ? 5.175 8.403 -1.854 1.00 91.31 89 CYS A O 1
ATOM 721 N N . LYS A 1 90 ? 5.007 9.934 -0.233 1.00 94.44 90 LYS A N 1
ATOM 722 C CA . LYS A 1 90 ? 5.856 9.230 0.743 1.00 94.44 90 LYS A CA 1
ATOM 723 C C . LYS A 1 90 ? 5.027 8.449 1.757 1.00 94.44 90 LYS A C 1
ATOM 725 O O . LYS A 1 90 ? 4.049 8.968 2.279 1.00 94.44 90 LYS A O 1
ATOM 730 N N . MET A 1 91 ? 5.492 7.258 2.138 1.00 94.88 91 MET A N 1
ATOM 731 C CA . MET A 1 91 ? 4.894 6.420 3.191 1.00 94.88 91 MET A CA 1
ATOM 732 C C . MET A 1 91 ? 4.609 7.203 4.484 1.00 94.88 91 MET A C 1
ATOM 734 O O . MET A 1 91 ? 3.537 7.088 5.065 1.00 94.88 91 MET A O 1
ATOM 738 N N . THR A 1 92 ? 5.553 8.051 4.898 1.00 95.06 92 THR A N 1
ATOM 739 C CA . THR A 1 92 ? 5.453 8.890 6.099 1.00 95.06 92 THR A CA 1
ATOM 740 C C . THR A 1 92 ? 4.288 9.874 6.060 1.00 95.06 92 THR A C 1
ATOM 742 O O . THR A 1 92 ? 3.750 10.187 7.113 1.00 95.06 92 THR A O 1
ATOM 745 N N . LYS A 1 93 ? 3.871 10.331 4.871 1.00 95.50 93 LYS A N 1
ATOM 746 C CA . LYS A 1 93 ? 2.709 11.214 4.703 1.00 95.50 93 LYS A CA 1
ATOM 747 C C . LYS A 1 93 ? 1.419 10.495 5.102 1.00 95.50 93 LYS A C 1
ATOM 749 O O . LYS A 1 93 ? 0.626 11.032 5.858 1.00 95.50 93 LYS A O 1
ATOM 754 N N . PHE A 1 94 ? 1.239 9.263 4.629 1.00 97.00 94 PHE A N 1
ATOM 755 C CA . PHE A 1 94 ? 0.034 8.466 4.894 1.00 97.00 94 PHE A CA 1
ATOM 756 C C . PHE A 1 94 ? -0.061 7.983 6.340 1.00 97.00 94 PHE A C 1
ATOM 758 O O . PHE A 1 94 ? -1.147 7.766 6.867 1.00 97.00 94 PHE A O 1
ATOM 765 N N . TRP A 1 95 ? 1.098 7.832 6.974 1.00 97.50 95 TRP A N 1
ATOM 766 C CA . TRP A 1 95 ? 1.243 7.422 8.364 1.00 97.50 95 TRP A CA 1
ATOM 767 C C . TRP A 1 95 ? 1.292 8.606 9.338 1.00 97.50 95 TRP A C 1
ATOM 769 O O . TRP A 1 95 ? 1.567 8.389 10.517 1.00 97.50 95 TRP A O 1
ATOM 779 N N . ASP A 1 96 ? 1.050 9.829 8.852 1.00 96.88 96 ASP A N 1
ATOM 780 C CA . ASP A 1 96 ? 1.034 11.052 9.660 1.00 96.88 96 ASP A CA 1
ATOM 781 C C . ASP A 1 96 ? 2.305 11.201 10.514 1.00 96.88 96 ASP A C 1
ATOM 783 O O . ASP A 1 96 ? 2.265 11.366 11.726 1.00 96.88 96 ASP A O 1
ATOM 787 N N . TYR A 1 97 ? 3.473 11.022 9.896 1.00 96.56 97 TYR A N 1
ATOM 788 C CA . TYR A 1 97 ? 4.749 11.163 10.593 1.00 96.56 97 TYR A CA 1
ATOM 789 C C . TYR A 1 97 ? 5.046 12.638 10.884 1.00 96.56 97 TYR A C 1
ATOM 791 O O . TYR A 1 97 ? 5.290 13.423 9.963 1.00 96.56 97 TYR A O 1
ATOM 799 N N . ASP A 1 98 ? 5.121 12.989 12.163 1.00 96.12 98 ASP A N 1
ATOM 800 C CA . ASP A 1 98 ? 5.612 14.284 12.615 1.00 96.12 98 ASP A CA 1
ATOM 801 C C . ASP A 1 98 ? 7.152 14.287 12.620 1.00 96.12 98 ASP A C 1
ATOM 803 O O . ASP A 1 98 ? 7.791 13.478 13.293 1.00 96.12 98 ASP A O 1
ATOM 807 N N . TRP A 1 99 ? 7.777 15.189 11.858 1.00 93.50 99 TRP A N 1
ATOM 808 C CA . TRP A 1 99 ? 9.241 15.249 11.748 1.00 93.50 99 TRP A CA 1
ATOM 809 C C . TRP A 1 99 ? 9.939 15.804 12.993 1.00 93.50 99 TRP A C 1
ATOM 811 O O . TRP A 1 99 ? 11.119 15.502 13.192 1.00 93.50 99 TRP A O 1
ATOM 821 N N . LEU A 1 100 ? 9.234 16.587 13.812 1.00 94.25 100 LEU A N 1
ATOM 822 C CA . LEU A 1 100 ? 9.754 17.158 15.053 1.00 94.25 100 LEU A CA 1
ATOM 823 C C . LEU A 1 100 ? 9.688 16.111 16.167 1.00 94.25 100 LEU A C 1
ATOM 825 O O . LEU A 1 100 ? 10.709 15.780 16.767 1.00 94.25 100 LEU A O 1
ATOM 829 N N . GLU A 1 101 ? 8.508 15.524 16.363 1.00 94.56 101 GLU A N 1
ATOM 830 C CA . GLU A 1 101 ? 8.238 14.593 17.466 1.00 94.56 101 GLU A CA 1
ATOM 831 C C . GLU A 1 101 ? 8.583 13.133 17.124 1.00 94.56 101 GLU A C 1
ATOM 833 O O . GLU A 1 101 ? 8.710 12.286 18.006 1.00 94.56 101 GLU A O 1
ATOM 838 N N . LYS A 1 102 ? 8.769 12.814 15.836 1.00 93.75 102 LYS A N 1
ATOM 839 C CA . LYS A 1 102 ? 9.063 11.463 15.311 1.00 93.75 102 LYS A CA 1
ATOM 840 C C . LYS A 1 102 ? 8.008 10.411 15.671 1.00 93.75 102 LYS A C 1
ATOM 842 O O . LYS A 1 102 ? 8.301 9.211 15.727 1.00 93.75 102 LYS A O 1
ATOM 847 N N . VAL A 1 103 ? 6.775 10.858 15.887 1.00 94.75 103 VAL A N 1
ATOM 848 C CA . VAL A 1 103 ? 5.595 10.045 16.208 1.00 94.75 103 VAL A CA 1
ATOM 849 C C . VAL A 1 103 ? 4.456 10.374 15.246 1.00 94.75 103 VAL A C 1
ATOM 851 O O . VAL A 1 103 ? 4.577 11.279 14.427 1.00 94.75 103 VAL A O 1
ATOM 854 N N . SER A 1 104 ? 3.362 9.617 15.329 1.00 96.38 104 SER A N 1
ATOM 855 C CA . SER A 1 104 ? 2.125 9.927 14.610 1.00 96.38 104 SER A CA 1
ATOM 856 C C . SER A 1 104 ? 1.109 10.566 15.545 1.00 96.38 104 SER A C 1
ATOM 858 O O . SER A 1 104 ? 1.045 10.187 16.717 1.00 96.38 104 S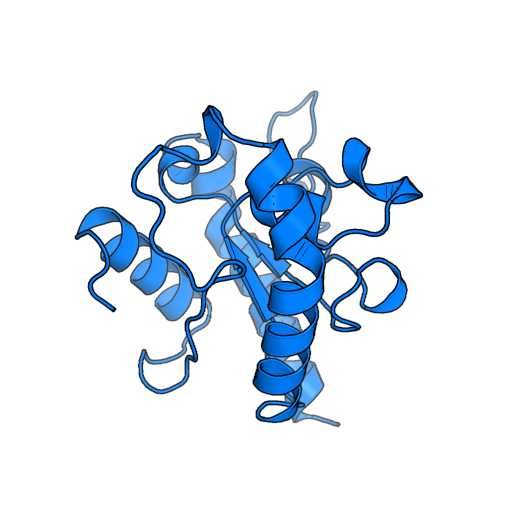ER A O 1
ATOM 860 N N . LYS A 1 105 ? 0.307 11.504 15.031 1.00 94.50 105 LYS A N 1
ATOM 861 C CA . LYS A 1 105 ? -0.861 12.065 15.730 1.00 94.50 105 LYS A CA 1
ATOM 862 C C . LYS A 1 105 ? -2.144 11.293 15.408 1.00 94.50 105 LYS A C 1
ATOM 864 O O . LYS A 1 105 ? -3.175 11.547 16.023 1.00 94.50 105 LYS A O 1
ATOM 869 N N . GLY A 1 106 ? -2.063 10.304 14.518 1.00 94.56 106 GLY A N 1
ATOM 870 C CA . GLY A 1 106 ? -3.155 9.409 14.157 1.00 94.56 106 GLY A CA 1
ATOM 871 C C . GLY A 1 106 ? -4.017 9.900 12.997 1.00 94.56 106 GLY A C 1
ATOM 872 O O . GLY A 1 106 ? -5.037 9.267 12.726 1.00 94.56 106 GLY A O 1
ATOM 873 N N . ASP A 1 107 ? -3.623 10.972 12.297 1.00 96.31 107 ASP A N 1
ATOM 874 C CA . ASP A 1 107 ? -4.349 11.485 11.124 1.00 96.31 107 ASP A CA 1
ATOM 875 C C . ASP A 1 107 ? -4.005 10.688 9.854 1.00 96.31 107 ASP A C 1
ATOM 877 O O . ASP A 1 107 ? -3.423 11.164 8.876 1.00 96.31 107 ASP A O 1
ATOM 881 N N . PHE A 1 108 ? -4.282 9.389 9.920 1.00 97.56 108 PHE A N 1
ATOM 882 C CA . PHE A 1 108 ? -3.915 8.445 8.879 1.00 97.56 108 PHE A CA 1
ATOM 883 C C . PHE A 1 108 ? -4.712 8.663 7.599 1.00 97.56 108 PHE A C 1
ATOM 885 O O . PHE A 1 108 ? -5.925 8.870 7.614 1.00 97.56 108 PHE A O 1
ATOM 892 N N . SER A 1 109 ? -4.031 8.507 6.468 1.00 96.38 109 SER A N 1
ATOM 893 C CA . SER A 1 109 ? -4.634 8.647 5.146 1.00 96.38 109 SER A CA 1
ATOM 894 C C . SER A 1 109 ? -4.251 7.501 4.209 1.00 96.38 109 SER A C 1
ATOM 896 O O . SER A 1 109 ? -3.470 6.599 4.537 1.00 96.38 109 SER A O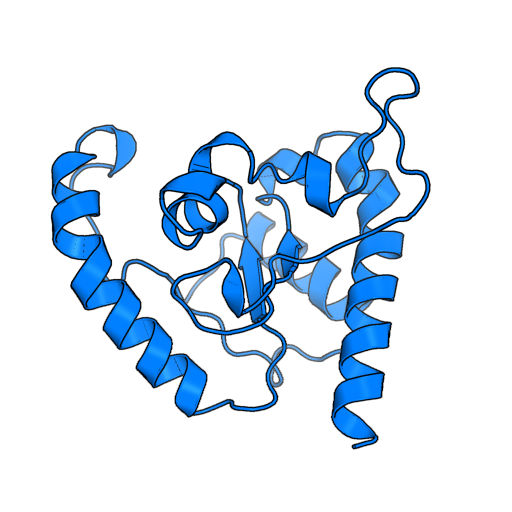 1
ATOM 898 N N . PHE A 1 110 ? -4.846 7.528 3.023 1.00 96.88 110 PHE A N 1
ATOM 899 C CA . PHE A 1 110 ? -4.630 6.588 1.932 1.00 96.88 110 PHE A CA 1
ATOM 900 C C . PHE A 1 110 ? -4.438 7.364 0.627 1.00 96.88 110 PHE A C 1
ATOM 902 O O . PHE A 1 110 ? -4.731 8.558 0.544 1.00 96.88 110 PHE A O 1
ATOM 909 N N . LEU A 1 111 ? -3.907 6.696 -0.391 1.00 97.25 111 LEU A N 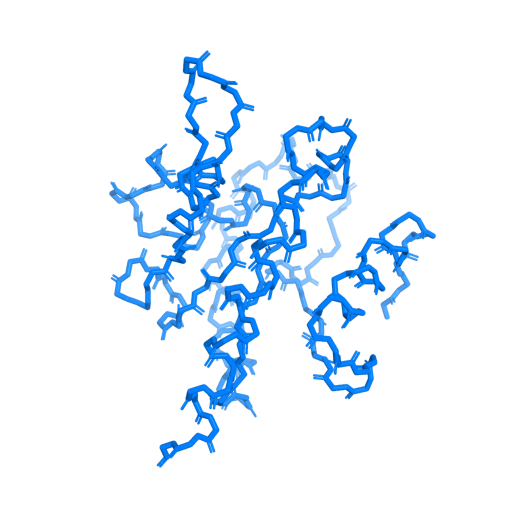1
ATOM 910 C CA . LEU A 1 111 ? -3.813 7.263 -1.729 1.00 97.25 111 LEU A CA 1
ATOM 911 C C . LEU A 1 111 ? -5.173 7.097 -2.412 1.00 97.25 111 LEU A C 1
ATOM 913 O O . LEU A 1 111 ? -5.598 5.967 -2.647 1.00 97.25 111 LEU A O 1
ATOM 917 N N . SER A 1 112 ? -5.855 8.209 -2.694 1.00 96.31 112 SER A N 1
ATOM 918 C CA . SER A 1 112 ? -7.191 8.190 -3.297 1.00 96.31 112 SER A CA 1
ATOM 919 C C . SER A 1 112 ? -7.171 7.560 -4.688 1.00 96.31 112 SER A C 1
ATOM 921 O O . SER A 1 112 ? -6.195 7.718 -5.426 1.00 96.31 112 SER A O 1
ATOM 923 N N . ALA A 1 113 ? -8.273 6.912 -5.073 1.00 95.94 113 ALA A N 1
ATOM 924 C CA . ALA A 1 113 ? -8.523 6.411 -6.424 1.00 95.94 113 ALA A CA 1
ATOM 925 C C . ALA A 1 113 ? -8.223 7.435 -7.533 1.00 95.94 113 ALA A C 1
ATOM 927 O O . ALA A 1 113 ? -7.725 7.056 -8.589 1.00 95.94 113 ALA A O 1
ATOM 928 N N . ASN A 1 114 ? -8.465 8.726 -7.283 1.00 96.50 114 ASN A N 1
ATOM 929 C CA . ASN A 1 114 ? -8.220 9.800 -8.254 1.00 96.50 114 ASN A CA 1
ATOM 930 C C . ASN A 1 114 ? -6.738 10.192 -8.389 1.00 96.50 114 ASN A C 1
ATOM 932 O O . ASN A 1 114 ? -6.367 10.883 -9.335 1.00 96.50 114 ASN A O 1
ATOM 936 N N . ASP A 1 115 ? -5.892 9.748 -7.462 1.00 96.94 115 ASP A N 1
ATOM 937 C CA . ASP A 1 115 ? -4.475 10.110 -7.378 1.00 96.94 115 ASP A CA 1
ATOM 938 C C . ASP A 1 115 ? -3.545 8.980 -7.854 1.00 96.94 115 ASP A C 1
ATOM 940 O O . ASP A 1 115 ? -2.313 9.084 -7.763 1.00 96.94 115 ASP A O 1
ATOM 944 N N . ASN A 1 116 ? -4.109 7.872 -8.346 1.00 96.38 116 ASN A N 1
ATOM 945 C CA . ASN A 1 116 ? -3.336 6.713 -8.762 1.00 96.38 116 ASN A CA 1
ATOM 946 C C . ASN A 1 116 ? -3.923 5.980 -9.967 1.00 96.38 116 ASN A C 1
ATOM 948 O O . ASN A 1 116 ? -5.130 5.940 -10.192 1.00 96.38 116 ASN A O 1
ATOM 952 N N . TYR A 1 117 ? -3.041 5.309 -10.703 1.00 94.88 117 TYR A N 1
ATOM 953 C CA . TYR A 1 117 ? -3.396 4.619 -11.933 1.00 94.88 117 TYR A CA 1
ATOM 954 C C . TYR A 1 117 ? -4.277 3.386 -11.727 1.00 94.88 117 TYR A C 1
ATOM 956 O O . TYR A 1 117 ? -4.817 2.907 -12.717 1.00 94.88 117 TYR A O 1
ATOM 964 N N . LEU A 1 118 ? -4.437 2.848 -10.511 1.00 95.12 118 LEU A N 1
ATOM 965 C CA . LEU A 1 118 ? -5.303 1.686 -10.266 1.00 95.12 118 LEU A CA 1
ATOM 966 C C . LEU A 1 118 ? -6.786 2.062 -10.187 1.00 95.12 118 LEU A C 1
ATOM 968 O O . LEU A 1 118 ? -7.624 1.170 -10.301 1.00 95.12 118 LEU A O 1
ATOM 972 N N . GLY A 1 119 ? -7.116 3.345 -9.989 1.00 95.06 119 GLY A N 1
ATOM 973 C CA . GLY A 1 119 ? -8.503 3.789 -9.827 1.00 95.06 119 GLY A CA 1
ATOM 974 C C . GLY A 1 119 ? -9.175 3.208 -8.579 1.00 95.06 119 GLY A C 1
ATOM 975 O O . GLY A 1 119 ? -10.376 2.954 -8.579 1.00 95.06 119 GLY A O 1
ATOM 976 N N . ARG A 1 120 ? -8.393 2.935 -7.528 1.00 95.38 120 ARG A N 1
ATOM 977 C CA . ARG A 1 120 ? -8.855 2.379 -6.247 1.00 95.38 120 ARG A CA 1
ATOM 978 C C . ARG A 1 120 ? -8.199 3.121 -5.099 1.00 95.38 120 ARG A C 1
ATOM 980 O O . ARG A 1 120 ? -7.065 3.571 -5.239 1.00 95.38 120 ARG A O 1
ATOM 987 N N . ASP A 1 121 ? -8.882 3.213 -3.967 1.00 96.25 121 ASP A N 1
ATOM 988 C CA . ASP A 1 121 ? -8.256 3.699 -2.743 1.00 96.25 121 ASP A CA 1
ATOM 989 C C . ASP A 1 121 ? -7.207 2.687 -2.268 1.00 96.25 121 ASP A C 1
ATOM 991 O O . ASP A 1 121 ? -7.484 1.491 -2.143 1.00 96.25 121 ASP A O 1
ATOM 995 N N . VAL A 1 122 ? -5.982 3.166 -2.041 1.00 97.50 122 VAL A N 1
ATOM 996 C CA . VAL A 1 122 ? -4.826 2.326 -1.715 1.00 97.50 122 VAL A CA 1
ATOM 997 C C . VAL A 1 122 ? -4.252 2.699 -0.358 1.00 97.50 122 VAL A C 1
ATOM 999 O O . VAL A 1 122 ? -3.827 3.833 -0.141 1.00 97.50 122 VAL A O 1
ATOM 1002 N N . PHE A 1 123 ? -4.143 1.709 0.526 1.00 97.81 123 PHE A N 1
ATOM 1003 C CA . PHE A 1 123 ? -3.538 1.841 1.849 1.00 97.81 123 PHE A CA 1
ATOM 1004 C C . PHE A 1 123 ? -2.070 1.392 1.822 1.00 97.81 123 PHE A C 1
ATOM 1006 O O . PHE A 1 123 ? -1.784 0.191 1.740 1.00 97.81 123 PHE A O 1
ATOM 1013 N N . PRO A 1 124 ? -1.104 2.324 1.870 1.00 97.44 124 PRO A N 1
ATOM 1014 C CA . PRO A 1 124 ? 0.304 1.969 1.846 1.00 97.44 124 PRO A CA 1
ATOM 1015 C C . PRO A 1 124 ? 0.804 1.480 3.208 1.00 97.44 124 PRO A C 1
ATOM 1017 O O . PRO A 1 124 ? 0.701 2.160 4.227 1.00 97.44 124 PRO A O 1
ATOM 1020 N N . LEU A 1 125 ? 1.433 0.307 3.208 1.00 97.62 125 LEU A N 1
ATOM 1021 C CA . LEU A 1 125 ? 2.187 -0.229 4.336 1.00 97.62 125 LEU A CA 1
ATOM 1022 C C . LEU A 1 125 ? 3.689 -0.240 4.010 1.00 97.62 125 LEU A C 1
ATOM 1024 O O . LEU A 1 125 ? 4.078 -0.471 2.861 1.00 97.62 125 LEU A O 1
ATOM 1028 N N . PRO A 1 126 ? 4.574 -0.015 4.995 1.00 95.06 126 PRO A N 1
ATOM 1029 C CA . PRO A 1 126 ? 6.012 -0.126 4.796 1.00 95.06 126 PRO A CA 1
ATOM 1030 C C . PRO A 1 126 ? 6.404 -1.557 4.394 1.00 95.06 126 PRO A C 1
ATOM 1032 O O . PRO A 1 126 ? 5.727 -2.531 4.703 1.00 95.06 126 PRO A O 1
ATOM 1035 N N . HIS A 1 127 ? 7.540 -1.710 3.716 1.00 91.38 127 HIS A N 1
ATOM 1036 C CA . HIS A 1 127 ? 8.086 -3.0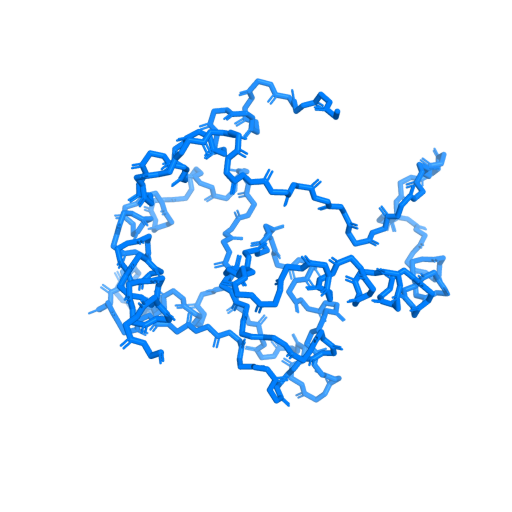45 3.458 1.00 91.38 127 HIS A CA 1
ATOM 1037 C C . HIS A 1 127 ? 8.575 -3.679 4.772 1.00 91.38 127 HIS A C 1
ATOM 1039 O O . HIS A 1 127 ? 8.981 -2.965 5.691 1.00 91.38 127 HIS A O 1
ATOM 1045 N N . GLN A 1 128 ? 8.599 -5.014 4.846 1.00 91.31 128 GLN A N 1
ATOM 1046 C CA . GLN A 1 128 ? 8.931 -5.754 6.073 1.00 91.31 128 GLN A CA 1
ATOM 1047 C C . GLN A 1 128 ? 10.217 -5.263 6.777 1.00 91.31 128 GLN A C 1
ATOM 1049 O O . GLN A 1 128 ? 10.152 -5.014 7.981 1.00 91.31 128 GLN A O 1
ATOM 1054 N N . PRO A 1 129 ? 11.356 -5.041 6.089 1.00 89.31 129 PRO A N 1
ATOM 1055 C CA . PRO A 1 129 ? 12.553 -4.478 6.722 1.00 89.31 129 PRO A CA 1
ATOM 1056 C C . PRO A 1 129 ? 12.342 -3.143 7.452 1.00 89.31 129 PRO A C 1
ATOM 1058 O O . PRO A 1 129 ? 12.937 -2.924 8.507 1.00 89.31 129 PRO A O 1
ATOM 1061 N N . SER A 1 130 ? 11.460 -2.264 6.96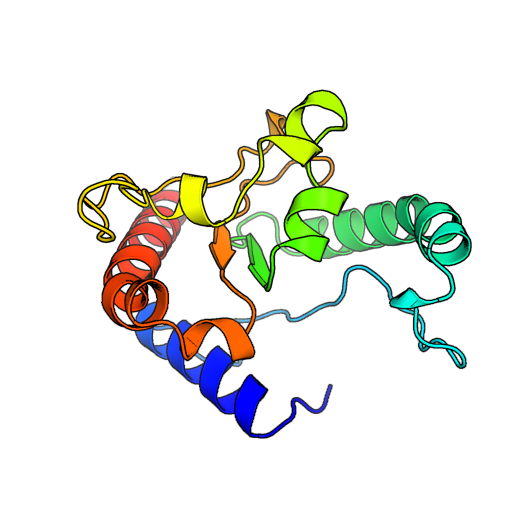1 1.00 91.25 130 SER A N 1
ATOM 1062 C CA . SER A 1 130 ? 11.166 -0.980 7.618 1.00 91.25 130 SER A CA 1
ATOM 1063 C C . SER A 1 130 ? 10.442 -1.121 8.956 1.00 91.25 130 SER A C 1
ATOM 1065 O O . SER A 1 130 ? 10.458 -0.175 9.739 1.00 91.25 130 SER A O 1
ATOM 1067 N N . MET A 1 131 ? 9.883 -2.292 9.267 1.00 91.62 131 MET A N 1
ATOM 1068 C CA . MET A 1 131 ? 9.273 -2.569 10.572 1.00 91.62 131 MET A CA 1
ATOM 1069 C C . MET A 1 131 ? 10.278 -2.610 11.724 1.00 91.62 131 MET A C 1
ATOM 1071 O O . MET A 1 131 ? 9.873 -2.554 12.878 1.00 91.62 131 MET A O 1
ATOM 1075 N N . SER A 1 132 ? 11.578 -2.682 11.429 1.00 91.00 132 SER A N 1
ATOM 1076 C CA . SER A 1 132 ? 12.640 -2.486 12.424 1.00 91.00 132 SER A CA 1
ATOM 1077 C C . SER A 1 132 ? 12.712 -1.049 12.955 1.00 91.00 132 SER A C 1
ATOM 1079 O O . SER A 1 132 ? 13.272 -0.819 14.023 1.00 91.00 132 SER A O 1
ATOM 1081 N N . LYS A 1 133 ? 12.142 -0.071 12.236 1.00 92.75 133 LYS A N 1
ATOM 1082 C CA . LYS A 1 133 ? 12.108 1.326 12.675 1.00 92.75 133 LYS A CA 1
ATOM 1083 C C . LYS A 1 133 ? 11.034 1.503 13.746 1.00 92.75 133 LYS A C 1
ATOM 1085 O O . LYS A 1 133 ? 9.873 1.160 13.519 1.00 92.75 133 LYS A O 1
ATOM 1090 N N . THR A 1 134 ? 11.414 2.120 14.865 1.00 94.75 134 THR A N 1
ATOM 1091 C CA . THR A 1 134 ? 10.545 2.353 16.031 1.00 94.75 134 THR A CA 1
ATOM 1092 C C . THR A 1 134 ? 9.211 2.989 15.656 1.00 94.75 134 THR A C 1
ATOM 1094 O O . THR A 1 134 ? 8.171 2.500 16.087 1.00 94.75 134 THR A O 1
ATOM 1097 N N . PHE A 1 135 ? 9.230 4.013 14.795 1.00 96.31 135 PHE A N 1
ATOM 1098 C CA . PHE A 1 135 ? 8.016 4.679 14.323 1.00 96.31 135 PHE A CA 1
ATOM 1099 C C . PHE A 1 135 ? 7.009 3.690 13.717 1.00 96.31 135 PHE A C 1
ATOM 1101 O O . PHE A 1 135 ? 5.909 3.539 14.233 1.00 96.31 135 PHE A O 1
ATOM 1108 N N . TYR A 1 136 ? 7.387 2.959 12.662 1.00 96.06 136 TYR A N 1
ATOM 1109 C CA . TYR A 1 136 ? 6.458 2.041 11.996 1.00 96.06 136 TYR A CA 1
ATOM 1110 C C . TYR A 1 136 ? 6.004 0.909 12.913 1.00 96.06 136 TYR A C 1
ATOM 1112 O O . TYR A 1 136 ? 4.843 0.509 12.863 1.00 96.06 136 TYR A O 1
ATOM 1120 N N . ASN A 1 137 ? 6.895 0.391 13.761 1.00 94.12 137 ASN A N 1
ATOM 1121 C CA . ASN A 1 137 ? 6.533 -0.684 14.677 1.00 94.12 137 ASN A CA 1
ATOM 1122 C C . ASN A 1 137 ? 5.475 -0.245 15.699 1.00 94.12 137 ASN A C 1
ATOM 1124 O O . ASN A 1 137 ? 4.508 -0.975 15.914 1.00 94.12 137 ASN A O 1
ATOM 1128 N N . ASN A 1 138 ? 5.642 0.945 16.280 1.00 95.44 138 ASN A N 1
ATOM 1129 C CA . ASN A 1 138 ? 4.738 1.475 17.299 1.00 95.44 138 ASN A CA 1
ATOM 1130 C C . ASN A 1 138 ? 3.408 1.951 16.695 1.00 95.44 138 ASN A C 1
ATOM 1132 O O . ASN A 1 138 ? 2.362 1.803 17.321 1.00 95.44 138 ASN A O 1
ATOM 1136 N N . THR A 1 139 ? 3.434 2.469 15.466 1.00 97.25 139 THR A N 1
ATOM 1137 C CA . THR A 1 139 ? 2.258 3.057 14.806 1.00 97.25 139 THR A CA 1
ATOM 1138 C C . THR A 1 139 ? 1.396 2.025 14.064 1.00 97.25 139 THR A C 1
ATOM 1140 O O . THR A 1 139 ? 0.219 2.277 13.816 1.00 97.25 139 THR A O 1
ATOM 1143 N N . LEU A 1 140 ? 1.931 0.838 13.737 1.00 97.12 140 LEU A N 1
ATOM 1144 C CA . LEU A 1 140 ? 1.253 -0.141 12.871 1.00 97.12 140 LEU A CA 1
ATOM 1145 C C . LEU A 1 140 ? -0.169 -0.476 13.327 1.00 97.12 140 LEU A C 1
ATOM 1147 O O . LEU A 1 140 ? -1.081 -0.458 12.509 1.00 97.12 140 LEU A O 1
ATOM 1151 N N . ASN A 1 141 ? -0.376 -0.775 14.611 1.00 96.94 141 ASN A N 1
ATOM 1152 C CA . ASN A 1 141 ? -1.697 -1.185 15.094 1.00 96.94 141 ASN A CA 1
ATOM 1153 C C . ASN A 1 141 ? -2.743 -0.073 14.926 1.00 96.94 141 ASN A C 1
ATOM 1155 O O . ASN A 1 141 ? -3.889 -0.363 14.588 1.00 96.94 141 ASN A O 1
ATOM 1159 N N . ALA A 1 142 ? -2.344 1.186 15.118 1.00 97.50 142 ALA A N 1
ATOM 1160 C CA . ALA A 1 142 ? -3.221 2.334 14.933 1.00 97.50 142 ALA A CA 1
ATOM 1161 C C . ALA A 1 142 ? -3.566 2.531 13.444 1.00 97.50 142 ALA A C 1
ATOM 1163 O O . ALA A 1 142 ? -4.735 2.714 13.106 1.00 97.50 142 ALA A O 1
ATOM 1164 N N . TYR A 1 143 ? -2.584 2.376 12.547 1.00 98.06 143 TYR A N 1
ATOM 1165 C CA . TYR A 1 143 ? -2.831 2.426 11.103 1.00 98.06 143 TYR A CA 1
ATOM 1166 C C . TYR A 1 143 ? -3.766 1.294 10.643 1.00 98.06 143 TYR A C 1
ATOM 1168 O O . TYR A 1 143 ? -4.737 1.537 9.932 1.00 98.06 143 TYR A O 1
ATOM 1176 N N . LEU A 1 144 ? -3.553 0.058 11.115 1.00 97.94 144 LEU A N 1
ATOM 1177 C CA . LEU A 1 144 ? -4.436 -1.075 10.801 1.00 97.94 144 LEU A CA 1
ATOM 1178 C C . LEU A 1 144 ? -5.865 -0.870 11.328 1.00 97.94 144 LEU A C 1
ATOM 1180 O O . LEU A 1 144 ? -6.817 -1.284 10.669 1.00 97.94 144 LEU A O 1
ATOM 1184 N N . ALA A 1 145 ? -6.037 -0.210 12.477 1.00 96.81 145 ALA A N 1
ATOM 1185 C CA . ALA A 1 145 ? -7.361 0.142 12.985 1.00 96.81 145 ALA A CA 1
ATOM 1186 C C . ALA A 1 145 ? -8.095 1.127 12.054 1.00 96.81 145 ALA A C 1
ATOM 1188 O O . ALA A 1 145 ? -9.288 0.944 11.809 1.00 96.81 145 ALA A O 1
ATOM 1189 N N . CYS A 1 146 ? -7.384 2.105 11.478 1.00 96.62 146 CYS A N 1
ATOM 1190 C CA . CYS A 1 146 ? -7.928 3.012 10.461 1.00 96.62 146 CYS A CA 1
ATOM 1191 C C . CYS A 1 146 ? -8.386 2.249 9.204 1.00 96.62 146 CYS A C 1
ATOM 1193 O O . CYS A 1 146 ? -9.530 2.406 8.769 1.00 96.62 146 CYS A O 1
ATOM 1195 N N . ILE A 1 147 ? -7.550 1.343 8.676 1.00 96.75 147 ILE A N 1
ATOM 1196 C CA . ILE A 1 147 ? -7.915 0.490 7.528 1.00 96.75 147 ILE A CA 1
ATOM 1197 C C . ILE A 1 147 ? -9.170 -0.328 7.850 1.00 96.75 147 ILE A C 1
ATOM 1199 O O . ILE A 1 147 ? -10.130 -0.347 7.080 1.00 96.75 147 ILE A O 1
ATOM 1203 N N . LYS A 1 148 ? -9.196 -0.971 9.022 1.00 95.38 148 LYS A N 1
ATOM 1204 C CA . LYS A 1 148 ? -10.325 -1.791 9.473 1.00 95.38 148 LYS A CA 1
ATOM 1205 C C . LYS A 1 148 ? -11.620 -0.988 9.589 1.00 95.38 148 LYS A C 1
ATOM 1207 O O . LYS A 1 148 ? -12.692 -1.518 9.306 1.00 95.38 148 LYS A O 1
ATOM 1212 N N . GLN A 1 149 ? -11.546 0.275 10.005 1.00 92.81 149 GLN A N 1
ATOM 1213 C CA . GLN A 1 149 ? -12.711 1.155 10.033 1.00 92.81 149 GLN A CA 1
ATOM 1214 C C . GLN A 1 149 ? -13.250 1.409 8.622 1.00 92.81 149 GLN A C 1
ATOM 1216 O O . GLN A 1 149 ? -14.460 1.348 8.427 1.00 92.81 149 GLN A O 1
ATOM 1221 N N . LYS A 1 150 ? -12.379 1.614 7.625 1.00 87.56 150 LYS A N 1
ATOM 1222 C CA . LYS A 1 150 ? -12.824 1.744 6.229 1.00 87.56 150 LYS A CA 1
ATOM 1223 C C . LYS A 1 150 ? -13.423 0.463 5.670 1.00 87.56 150 LYS A C 1
ATOM 1225 O O . LYS A 1 150 ? -14.493 0.541 5.084 1.00 87.56 150 LYS A O 1
ATOM 1230 N N . MET A 1 151 ? -12.835 -0.699 5.964 1.00 88.94 151 MET A N 1
ATOM 1231 C CA . MET A 1 151 ? -13.423 -1.994 5.590 1.00 88.94 151 MET A CA 1
ATOM 1232 C C . MET A 1 151 ? -14.869 -2.140 6.083 1.00 88.94 151 MET A C 1
ATOM 1234 O O . MET A 1 151 ? -15.717 -2.650 5.363 1.00 88.94 151 MET A O 1
ATOM 1238 N N . LYS A 1 152 ? -15.163 -1.692 7.312 1.00 86.06 152 LYS A N 1
ATOM 1239 C CA . LYS A 1 152 ? -16.522 -1.753 7.872 1.00 86.06 152 LYS A CA 1
ATOM 1240 C C . LYS A 1 152 ? -17.502 -0.820 7.169 1.00 86.06 152 LYS A C 1
ATOM 1242 O O . LYS A 1 152 ? -18.651 -1.204 7.002 1.00 86.06 152 LYS A O 1
ATOM 1247 N N . ASN A 1 153 ? -17.059 0.373 6.783 1.00 79.25 153 ASN A N 1
ATOM 1248 C CA . ASN A 1 153 ? -17.920 1.344 6.114 1.00 79.25 153 ASN A CA 1
ATOM 1249 C C . ASN A 1 153 ? -18.324 0.864 4.713 1.00 79.25 153 ASN A C 1
ATOM 1251 O O . ASN A 1 153 ? -19.486 0.991 4.363 1.00 79.25 153 ASN A O 1
ATOM 1255 N N . THR A 1 154 ? -17.409 0.235 3.969 1.00 69.75 154 THR A N 1
ATOM 1256 C CA . THR A 1 154 ? -17.702 -0.337 2.641 1.00 69.75 154 THR A CA 1
ATOM 1257 C C . THR A 1 154 ? -18.710 -1.491 2.696 1.00 69.75 154 THR A C 1
ATOM 1259 O O . THR A 1 154 ? -19.425 -1.721 1.737 1.00 69.75 154 THR A O 1
ATOM 1262 N N . MET A 1 155 ? -18.807 -2.216 3.816 1.00 62.62 155 MET A N 1
ATOM 1263 C CA . MET A 1 155 ? -19.784 -3.308 3.982 1.00 62.62 155 MET A CA 1
ATOM 1264 C C . MET A 1 155 ? -21.177 -2.839 4.439 1.00 62.62 155 MET A C 1
ATOM 1266 O O . MET A 1 155 ? -22.079 -3.667 4.557 1.00 62.62 155 MET A O 1
ATOM 1270 N N . ALA A 1 156 ? -21.335 -1.560 4.789 1.00 57.72 156 ALA A N 1
ATOM 1271 C CA . ALA A 1 156 ? -22.586 -0.997 5.301 1.00 57.72 156 ALA A CA 1
ATOM 1272 C C . ALA A 1 156 ? -23.374 -0.191 4.248 1.00 57.72 156 ALA A C 1
ATOM 1274 O O . ALA A 1 156 ? -24.497 0.223 4.542 1.00 57.72 156 ALA A O 1
ATOM 1275 N N . GLU A 1 157 ? -22.788 0.030 3.069 1.00 46.72 157 GLU A N 1
ATOM 1276 C CA . GLU A 1 157 ? -23.393 0.662 1.885 1.00 46.72 157 GLU A CA 1
ATOM 1277 C C . GLU A 1 157 ? -23.884 -0.406 0.896 1.00 46.72 157 GLU A C 1
ATOM 1279 O O . GLU A 1 157 ? -24.949 -0.173 0.278 1.00 46.72 157 GLU A O 1
#

Foldseek 3Di:
DDDDPLQVVVVVVLCVLLVHDPVPDDDDDLDPDDDPDDCVVVVVVCVVRRVVSLVVVLVVCVVPVLDAAEDEALVVQLSFFDPVCSVVRDPCVQLQQDPVVREHPLPHAWQALVGGPSSHTYQYQYHSVCCVDPHNVVSVSSSSVVSSVVSVVSVVD

Secondary structure (DSSP, 8-state):
----HHHHHHHHHHHHHHT--GGG-----S--PPPSS-GGG-HHHHHHHHHHHHHHHHHHHHT-TTPPEEEESHHHHHHHB-GGGTTT--HHHHTTB-TTTSSB-S----B-GGGBTT-S-EEEE--GGGGGSHHHHHHHHHHHHHHHHHHHHHT--

Radius of gyration: 15.84 Å; chains: 1; bounding box: 44×36×38 Å

pLDDT: mean 90.28, std 9.83, range [43.78, 98.06]

Sequence (157 aa):
MWFTERLQSYVNKILRGLGISGDQIYATNLFKYFYTTPPAETSEVLEQHLLPNMELLKKELQLFPEAVVIILGQPILSLIAHVNLRDSCKMTKFWDYDWLEKVSKGDFSFLSANDNYLGRDVFPLPHQPSMSKTFYNNTLNAYLACIKQKMKNTMAE